Protein AF-A0A4Q0ZNJ1-F1 (afdb_monomer)

Solvent-accessible surface area (backbone atoms only — not comparable to full-atom values): 4318 Å² total; per-residue (Å²): 134,81,61,66,46,82,35,66,41,77,95,44,79,45,56,34,45,64,86,49,74,68,54,55,59,67,36,65,77,50,94,42,73,67,58,26,48,52,54,43,53,20,76,34,47,74,49,51,63,68,64,55,71,73,42,51,72,80,35,43,48,47,55,55,52,55,58,51,63,76,78,110

Nearest PDB structures (foldseek):
  8u72-assembly1_I  TM=6.342E-01  e=9.235E+00  Thermoflavifilum thermophilum
  2d2m-assembly1_A  TM=3.390E-01  e=8.093E+00  Oligobrachia mashikoi

Mean predicted aligned error: 3.68 Å

Radius of gyration: 11.5 Å; Cα contacts (8 Å, |Δi|>4): 73; chains: 1; bounding box: 28×21×32 Å

Structure (mmCIF, N/CA/C/O backbone):
data_AF-A0A4Q0ZNJ1-F1
#
_entry.id   AF-A0A4Q0ZNJ1-F1
#
loop_
_atom_site.group_PDB
_atom_site.id
_atom_site.type_symbol
_atom_site.label_atom_id
_atom_site.label_alt_id
_atom_site.label_comp_id
_atom_site.label_asym_id
_atom_site.label_entity_id
_atom_site.label_seq_id
_atom_site.pdbx_PDB_ins_code
_atom_site.Cartn_x
_atom_site.Cartn_y
_atom_site.Cartn_z
_atom_site.occupancy
_atom_site.B_iso_or_equiv
_atom_site.auth_seq_id
_atom_site.auth_comp_id
_atom_site.auth_asym_id
_atom_site.auth_atom_id
_atom_site.pdbx_PDB_model_num
ATOM 1 N N . MET A 1 1 ? 18.095 -11.602 2.406 1.00 46.72 1 MET A N 1
ATOM 2 C CA . MET A 1 1 ? 17.162 -10.788 3.211 1.00 46.72 1 MET A CA 1
ATOM 3 C C . MET A 1 1 ? 16.801 -9.591 2.353 1.00 46.72 1 MET A C 1
ATOM 5 O O . MET A 1 1 ? 17.721 -8.963 1.856 1.00 46.72 1 MET A O 1
ATOM 9 N N . GLY A 1 2 ? 15.522 -9.397 2.019 1.00 61.34 2 GLY A N 1
ATOM 10 C CA . GLY A 1 2 ? 15.102 -8.206 1.266 1.00 61.34 2 GLY A CA 1
ATOM 11 C C . GLY A 1 2 ? 15.001 -7.017 2.214 1.00 61.34 2 GLY A C 1
ATOM 12 O O . GLY A 1 2 ? 14.744 -7.236 3.397 1.00 61.34 2 GLY A O 1
ATOM 13 N N . ASN A 1 3 ? 15.215 -5.799 1.721 1.00 82.75 3 ASN A N 1
ATOM 14 C CA . ASN A 1 3 ? 15.009 -4.612 2.540 1.00 82.75 3 ASN A CA 1
ATOM 15 C C . ASN A 1 3 ? 13.510 -4.465 2.844 1.00 82.75 3 ASN A C 1
ATOM 17 O O . ASN A 1 3 ? 12.666 -4.715 1.979 1.00 82.75 3 ASN A O 1
ATOM 21 N N . THR A 1 4 ? 13.174 -4.098 4.077 1.00 90.50 4 THR A N 1
ATOM 22 C CA . THR A 1 4 ? 11.801 -3.796 4.493 1.00 90.50 4 THR A CA 1
ATOM 23 C C . THR A 1 4 ? 11.787 -2.458 5.220 1.00 90.50 4 THR A C 1
ATOM 25 O O . THR A 1 4 ? 12.762 -2.076 5.870 1.00 90.50 4 THR A O 1
ATOM 28 N N . VAL A 1 5 ? 10.696 -1.711 5.067 1.00 94.06 5 VAL A N 1
ATOM 29 C CA . VAL A 1 5 ? 10.472 -0.432 5.744 1.00 94.06 5 VAL A CA 1
ATOM 30 C C . VAL A 1 5 ? 9.201 -0.524 6.570 1.00 94.06 5 VAL A C 1
ATOM 32 O O . VAL A 1 5 ? 8.209 -1.110 6.141 1.00 94.06 5 VAL A O 1
ATOM 35 N N . LYS A 1 6 ? 9.226 0.053 7.769 1.00 95.38 6 LYS A N 1
ATOM 36 C CA . LYS A 1 6 ? 8.035 0.145 8.612 1.00 95.38 6 LYS A CA 1
ATOM 37 C C . LYS A 1 6 ? 7.295 1.435 8.304 1.00 95.38 6 LYS A C 1
ATOM 39 O O . LYS A 1 6 ? 7.887 2.514 8.315 1.00 95.38 6 LYS A O 1
ATOM 44 N N . VAL A 1 7 ? 6.003 1.317 8.036 1.00 95.50 7 VAL A N 1
ATOM 45 C CA . VAL A 1 7 ? 5.116 2.424 7.695 1.00 95.50 7 VAL A CA 1
ATOM 46 C C . VAL A 1 7 ? 4.028 2.521 8.751 1.00 95.50 7 VAL A C 1
ATOM 48 O O . VAL A 1 7 ? 3.355 1.541 9.057 1.00 95.50 7 VAL A O 1
ATOM 51 N N . LYS A 1 8 ? 3.836 3.714 9.312 1.00 94.81 8 LYS A N 1
ATOM 52 C CA . LYS A 1 8 ? 2.750 3.964 10.259 1.00 94.81 8 LYS A CA 1
ATOM 53 C C . LYS A 1 8 ? 1.459 4.284 9.503 1.00 94.81 8 LYS A C 1
ATOM 55 O O . LYS A 1 8 ? 1.412 5.275 8.776 1.00 94.81 8 LYS A O 1
ATOM 60 N N . VAL A 1 9 ? 0.428 3.473 9.716 1.00 92.62 9 VAL A N 1
ATOM 61 C CA . VAL A 1 9 ? -0.912 3.595 9.127 1.00 92.62 9 VAL A CA 1
ATOM 62 C C . VAL A 1 9 ? -1.902 3.751 10.281 1.00 92.62 9 VAL A C 1
ATOM 64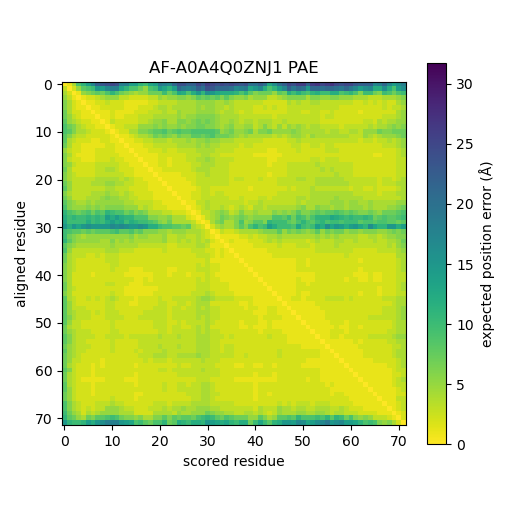 O O . VAL A 1 9 ? -2.207 2.796 10.997 1.00 92.62 9 VAL A O 1
ATOM 67 N N . GLY A 1 10 ? -2.323 4.991 10.537 1.00 88.56 10 GLY A N 1
ATOM 68 C CA . GLY A 1 10 ? -3.117 5.331 11.720 1.00 88.56 10 GLY A CA 1
ATOM 69 C C . GLY A 1 10 ? -2.355 5.027 13.016 1.00 88.56 10 GLY A C 1
ATOM 70 O O . GLY A 1 10 ? -1.289 5.596 13.279 1.00 88.56 10 GLY A O 1
ATOM 71 N N . GLU A 1 11 ? -2.897 4.117 13.825 1.00 87.81 11 GLU A N 1
ATOM 72 C CA . GLU A 1 11 ? -2.269 3.625 15.062 1.00 87.81 11 GLU A CA 1
ATOM 73 C C . GLU A 1 11 ? -1.437 2.347 14.865 1.00 87.81 11 GLU A C 1
ATOM 75 O O . GLU A 1 11 ? -0.743 1.922 15.789 1.00 87.81 11 GLU A O 1
ATOM 80 N N . LYS A 1 12 ? -1.468 1.745 13.670 1.00 89.94 12 LYS A N 1
ATOM 81 C CA . LYS A 1 12 ? -0.777 0.488 13.357 1.00 89.94 12 LYS A CA 1
ATOM 82 C C . LYS A 1 12 ? 0.551 0.742 12.640 1.00 89.94 12 LYS A C 1
ATOM 84 O O . LYS A 1 12 ? 0.715 1.731 11.926 1.00 89.94 12 LYS A O 1
ATOM 89 N N . GLU A 1 13 ? 1.495 -0.180 12.802 1.00 94.50 13 GLU A N 1
ATOM 90 C CA . GLU A 1 13 ? 2.686 -0.283 11.953 1.00 94.50 13 GLU A CA 1
ATOM 91 C C . GLU A 1 13 ? 2.501 -1.424 10.952 1.00 94.50 13 GLU A C 1
ATOM 93 O O . GLU A 1 13 ? 2.118 -2.533 11.321 1.00 94.50 13 GLU A O 1
ATOM 98 N N . VAL A 1 14 ? 2.798 -1.136 9.690 1.00 95.38 14 VAL A N 1
ATOM 99 C CA . VAL A 1 14 ? 2.739 -2.064 8.564 1.00 95.38 14 VAL A CA 1
ATOM 100 C C . VAL A 1 14 ? 4.143 -2.197 7.991 1.00 95.38 14 VAL A C 1
ATOM 102 O O . VAL A 1 14 ? 4.823 -1.199 7.753 1.00 95.38 14 VAL A O 1
ATOM 105 N N . GLU A 1 15 ? 4.598 -3.424 7.772 1.00 96.12 15 GLU A N 1
ATOM 106 C CA . GLU A 1 15 ? 5.889 -3.680 7.140 1.00 96.12 15 GLU A CA 1
ATOM 107 C C . GLU A 1 15 ? 5.711 -3.756 5.621 1.00 96.12 15 GLU A C 1
ATOM 109 O O . GLU A 1 15 ? 4.954 -4.580 5.119 1.00 96.12 15 GLU A O 1
ATOM 114 N N . MET A 1 16 ? 6.408 -2.894 4.883 1.00 96.25 16 MET A N 1
ATOM 115 C CA . MET A 1 16 ? 6.439 -2.909 3.424 1.00 96.25 16 MET A CA 1
ATOM 116 C C . MET A 1 16 ? 7.779 -3.464 2.956 1.00 96.25 16 MET A C 1
ATOM 118 O O . MET A 1 16 ? 8.839 -2.911 3.259 1.00 96.25 16 MET A O 1
ATOM 122 N N . ARG A 1 17 ? 7.745 -4.552 2.190 1.00 95.44 17 ARG A N 1
ATOM 123 C CA . ARG A 1 17 ? 8.952 -5.101 1.565 1.00 95.44 17 ARG A CA 1
ATOM 124 C C . ARG A 1 17 ? 9.343 -4.330 0.312 1.00 95.44 17 ARG A C 1
ATOM 126 O O . ARG A 1 17 ? 8.486 -3.819 -0.404 1.00 95.44 17 ARG A O 1
ATOM 133 N N . GLU A 1 18 ? 10.632 -4.359 0.003 1.00 93.69 18 GLU A N 1
ATOM 134 C CA . GLU A 1 18 ? 11.165 -3.832 -1.247 1.00 93.69 18 GLU A CA 1
ATOM 135 C C . GLU A 1 18 ? 10.465 -4.483 -2.461 1.00 93.69 18 GLU A C 1
ATOM 137 O O . GLU A 1 18 ? 10.345 -5.723 -2.528 1.00 93.69 18 GLU A O 1
ATOM 142 N N . PRO A 1 19 ? 9.976 -3.670 -3.416 1.00 93.19 19 PRO A N 1
ATOM 143 C CA . PRO A 1 19 ? 9.358 -4.169 -4.629 1.00 93.19 19 PRO A CA 1
ATOM 144 C C . PRO A 1 19 ? 10.368 -4.921 -5.486 1.00 93.19 19 PRO A C 1
ATOM 146 O O . PRO A 1 19 ? 11.495 -4.491 -5.708 1.00 93.19 19 PRO A O 1
ATOM 149 N N . LYS A 1 20 ? 9.9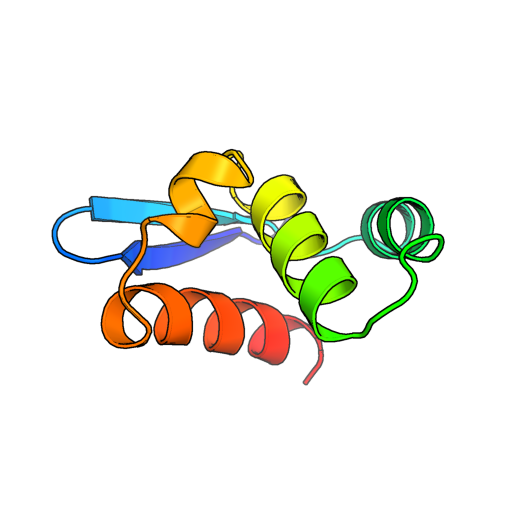44 -6.063 -6.023 1.00 92.75 20 LYS A N 1
ATOM 150 C CA . LYS A 1 20 ? 10.698 -6.818 -7.022 1.00 92.75 20 LYS A CA 1
ATOM 151 C C . LYS A 1 20 ? 10.047 -6.640 -8.385 1.00 92.75 20 LYS A C 1
ATOM 153 O O . LYS A 1 20 ? 8.838 -6.461 -8.496 1.00 92.75 20 LYS A O 1
ATOM 158 N N . VAL A 1 21 ? 10.827 -6.843 -9.446 1.00 91.19 21 VAL A N 1
ATOM 159 C CA . VAL A 1 21 ? 10.328 -6.813 -10.836 1.00 91.19 21 VAL A CA 1
ATOM 160 C C . VAL A 1 21 ? 9.129 -7.753 -11.042 1.00 91.19 21 VAL A C 1
ATOM 162 O O . VAL A 1 21 ? 8.214 -7.439 -11.798 1.00 91.19 21 VAL A O 1
ATOM 165 N N . ARG A 1 22 ? 9.086 -8.890 -10.329 1.00 91.12 22 ARG A N 1
ATOM 166 C CA . ARG A 1 22 ? 7.937 -9.811 -10.370 1.00 91.12 22 ARG A CA 1
ATOM 167 C C . ARG A 1 22 ? 6.635 -9.159 -9.898 1.00 91.12 22 ARG A C 1
ATOM 169 O O . ARG A 1 22 ? 5.596 -9.477 -10.456 1.00 91.12 22 ARG A O 1
ATOM 176 N N . ASP A 1 23 ? 6.699 -8.274 -8.905 1.00 92.00 23 ASP A N 1
ATOM 177 C CA . ASP A 1 23 ? 5.524 -7.627 -8.322 1.00 92.00 23 ASP A CA 1
ATOM 178 C C . ASP A 1 23 ? 4.960 -6.620 -9.320 1.00 92.00 23 ASP A C 1
ATOM 180 O O . ASP A 1 23 ? 3.783 -6.692 -9.652 1.00 92.00 23 ASP A O 1
ATOM 184 N N . MET A 1 24 ? 5.837 -5.804 -9.920 1.00 88.62 24 MET A N 1
ATOM 185 C CA . MET A 1 24 ? 5.491 -4.896 -11.022 1.00 88.62 24 MET A CA 1
ATOM 186 C C . MET A 1 24 ? 4.868 -5.635 -12.210 1.00 88.62 24 MET A C 1
ATOM 188 O O . MET A 1 24 ? 3.893 -5.171 -12.792 1.00 88.62 24 MET A O 1
ATOM 192 N N . ARG A 1 25 ? 5.402 -6.810 -12.570 1.00 90.25 25 ARG A N 1
ATOM 193 C CA . ARG A 1 25 ? 4.861 -7.615 -13.675 1.00 90.25 25 ARG A CA 1
ATOM 194 C C . ARG A 1 25 ? 3.476 -8.182 -13.363 1.00 90.25 25 ARG A C 1
ATOM 196 O O . ARG A 1 25 ? 2.663 -8.287 -14.272 1.00 90.25 25 ARG A O 1
ATOM 203 N N . VAL A 1 26 ? 3.221 -8.575 -12.114 1.00 88.62 26 VAL A N 1
ATOM 204 C CA . VAL A 1 26 ? 1.907 -9.088 -11.690 1.00 88.62 26 VAL A CA 1
ATOM 205 C C . VAL A 1 26 ? 0.851 -7.989 -11.786 1.00 88.62 26 VAL A C 1
ATOM 207 O O . VAL A 1 26 ? -0.223 -8.239 -12.325 1.00 88.62 26 VAL A O 1
ATOM 210 N N . VAL A 1 27 ? 1.177 -6.770 -11.344 1.00 87.88 27 VAL A N 1
ATOM 211 C CA . VAL A 1 27 ? 0.240 -5.633 -11.368 1.00 87.88 27 VAL A CA 1
ATOM 212 C C . VAL A 1 27 ? 0.179 -4.907 -12.720 1.00 87.88 27 VAL A C 1
ATOM 214 O O . VAL A 1 27 ? -0.722 -4.112 -12.961 1.00 87.88 27 VAL A O 1
ATOM 217 N N . GLY A 1 28 ? 1.102 -5.189 -13.641 1.00 81.50 28 GLY A N 1
ATOM 218 C CA . GLY A 1 28 ? 1.179 -4.528 -14.951 1.00 81.50 28 GLY A CA 1
ATOM 219 C C . GLY A 1 28 ? -0.005 -4.790 -15.890 1.00 81.50 28 GLY A C 1
ATOM 220 O O . GLY A 1 28 ? -0.086 -4.165 -16.941 1.00 81.50 28 GLY A O 1
ATOM 221 N N . ASN A 1 29 ? -0.916 -5.694 -15.520 1.00 80.56 29 ASN A N 1
ATOM 222 C CA . ASN A 1 29 ? -2.147 -5.967 -16.263 1.00 80.56 29 ASN A CA 1
ATOM 223 C C . ASN A 1 29 ? -3.333 -5.077 -15.832 1.00 80.56 29 ASN A C 1
ATOM 225 O O . ASN A 1 29 ? -4.401 -5.178 -16.437 1.00 80.56 29 ASN A O 1
ATOM 229 N N . HIS A 1 30 ? -3.184 -4.243 -14.795 1.00 81.44 30 HIS A N 1
ATOM 230 C CA . HIS A 1 30 ? -4.248 -3.341 -14.339 1.00 81.44 30 HIS A CA 1
ATOM 231 C C . HIS A 1 30 ? -4.409 -2.128 -15.264 1.00 81.44 30 HIS A C 1
ATOM 233 O O . HIS A 1 30 ? -3.457 -1.681 -15.905 1.00 81.44 30 HIS A O 1
ATOM 239 N N . GLN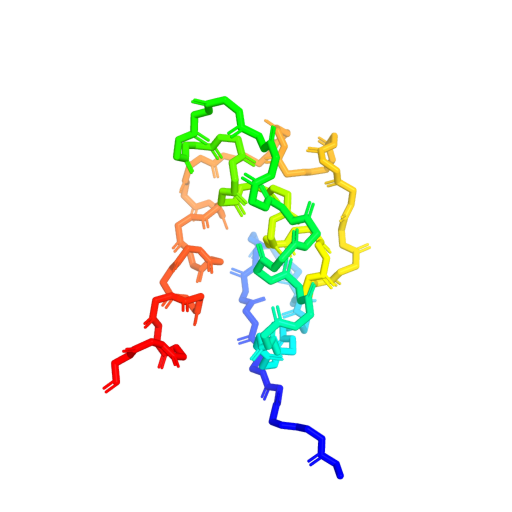 A 1 31 ? -5.637 -1.607 -15.355 1.00 73.50 31 GLN A N 1
ATOM 240 C CA . GLN A 1 31 ? -6.014 -0.641 -16.393 1.00 73.50 31 GLN A CA 1
ATOM 241 C C . GLN A 1 31 ? -5.607 0.795 -16.057 1.00 73.50 31 GLN A C 1
ATOM 243 O O . GLN A 1 31 ? -5.378 1.596 -16.965 1.00 73.50 31 GLN A O 1
ATOM 248 N N . SER A 1 32 ? -5.509 1.128 -14.767 1.00 87.25 32 SER A N 1
ATOM 249 C CA . SER A 1 32 ? -5.167 2.472 -14.304 1.00 87.25 32 SER A CA 1
ATOM 250 C C . SER A 1 32 ? -3.951 2.481 -13.379 1.00 87.25 32 SER A C 1
ATOM 252 O O . SER A 1 32 ? -3.658 1.509 -12.685 1.00 87.25 32 SER A O 1
ATOM 254 N N . GLN A 1 33 ? -3.247 3.616 -13.347 1.00 84.25 33 GLN A N 1
ATOM 255 C CA . GLN A 1 33 ? -2.110 3.810 -12.440 1.00 84.25 33 GLN A CA 1
ATOM 256 C C . GLN A 1 33 ? -2.530 3.741 -10.966 1.00 84.25 33 GLN A C 1
ATOM 258 O O . GLN A 1 33 ? -1.770 3.228 -10.151 1.00 84.25 33 GLN A O 1
ATOM 263 N N . GLY A 1 34 ? -3.741 4.210 -10.639 1.00 85.69 34 GLY A N 1
ATOM 264 C CA . GLY A 1 34 ? -4.2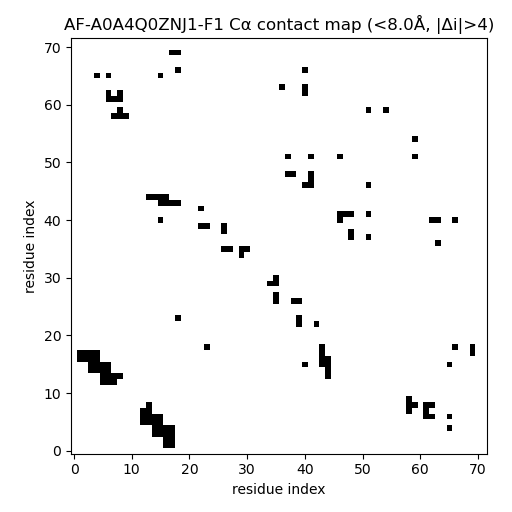90 4.120 -9.285 1.00 85.69 34 GLY A CA 1
ATOM 265 C C . GLY A 1 34 ? -4.521 2.672 -8.855 1.00 85.69 34 GLY A C 1
ATOM 266 O O . GLY A 1 34 ? -4.037 2.262 -7.806 1.00 85.69 34 GLY A O 1
ATOM 267 N N . GLU A 1 35 ? -5.169 1.864 -9.700 1.00 88.94 35 GLU A N 1
ATOM 268 C CA . GLU A 1 35 ? -5.356 0.432 -9.424 1.00 88.94 35 GLU A CA 1
ATOM 269 C C . GLU A 1 35 ? -4.021 -0.300 -9.290 1.00 88.94 35 GLU A C 1
ATOM 271 O O . GLU A 1 35 ? -3.850 -1.107 -8.376 1.00 88.94 35 GLU A O 1
ATOM 276 N N . LEU A 1 36 ? -3.068 -0.005 -10.178 1.00 91.31 36 LEU A N 1
ATOM 277 C CA . LEU A 1 36 ? -1.739 -0.604 -10.146 1.00 91.31 36 LEU A CA 1
ATOM 278 C C . LEU A 1 36 ? -1.035 -0.321 -8.816 1.00 91.31 36 LEU A C 1
ATOM 280 O O . LEU A 1 36 ? -0.455 -1.235 -8.232 1.00 91.31 36 LEU A O 1
ATOM 284 N N . GLU A 1 37 ? -1.094 0.922 -8.337 1.00 92.69 37 GLU A N 1
ATOM 285 C CA . GLU A 1 37 ? -0.475 1.324 -7.076 1.00 92.69 37 GLU A CA 1
ATOM 286 C C . GLU A 1 37 ? -1.089 0.587 -5.882 1.00 92.69 37 GLU A C 1
ATOM 288 O O . GLU A 1 37 ? -0.352 -0.025 -5.109 1.00 92.69 37 GLU A O 1
ATOM 293 N N . VAL A 1 38 ? -2.421 0.578 -5.770 1.00 94.69 38 VAL A N 1
ATOM 294 C CA . VAL A 1 38 ? -3.132 -0.083 -4.663 1.00 94.69 38 VAL A CA 1
ATOM 295 C C . VAL A 1 38 ? -2.791 -1.574 -4.616 1.00 94.69 38 VAL A C 1
ATOM 297 O O . VAL A 1 38 ? -2.399 -2.096 -3.572 1.00 94.69 38 VAL A O 1
ATOM 300 N N . HIS A 1 39 ? -2.831 -2.257 -5.764 1.00 94.62 39 HIS A N 1
ATOM 301 C CA . HIS A 1 39 ? -2.495 -3.681 -5.844 1.00 94.62 39 HIS A CA 1
ATOM 302 C C . HIS A 1 39 ? -1.016 -3.951 -5.555 1.00 94.62 39 HIS A C 1
ATOM 304 O O . HIS A 1 39 ? -0.657 -4.987 -4.987 1.00 94.62 39 HIS A O 1
ATOM 310 N N . LEU A 1 40 ? -0.129 -3.033 -5.938 1.00 94.44 40 LEU A N 1
ATOM 311 C CA . LEU A 1 40 ? 1.284 -3.153 -5.621 1.00 94.44 40 LEU A CA 1
ATOM 312 C C . LEU A 1 40 ? 1.500 -3.017 -4.114 1.00 94.44 40 LEU A C 1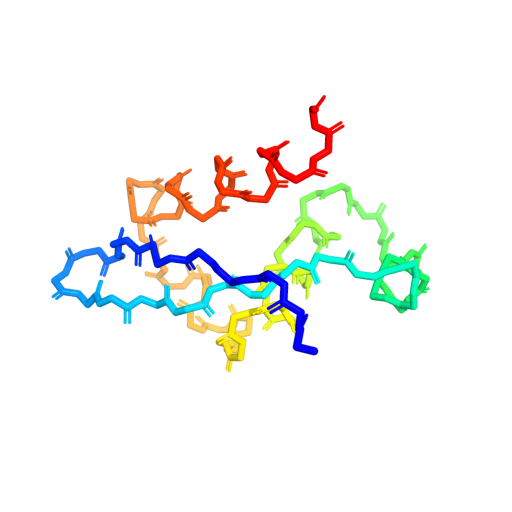
ATOM 314 O O . LEU A 1 40 ? 2.128 -3.887 -3.521 1.00 94.44 40 LEU A O 1
ATOM 318 N N . ILE A 1 41 ? 0.931 -1.994 -3.478 1.00 95.44 41 ILE A N 1
ATOM 319 C CA . ILE A 1 41 ? 1.028 -1.788 -2.028 1.00 95.44 41 ILE A CA 1
ATOM 320 C C . ILE A 1 41 ? 0.460 -2.990 -1.266 1.00 95.44 41 ILE A C 1
ATOM 322 O O . ILE A 1 41 ? 1.120 -3.466 -0.338 1.00 95.44 41 ILE A O 1
ATOM 326 N N . ALA A 1 42 ? -0.676 -3.544 -1.694 1.00 95.62 42 ALA A N 1
ATOM 327 C CA . ALA A 1 42 ? -1.238 -4.775 -1.134 1.00 95.62 42 ALA A CA 1
ATOM 328 C C . ALA A 1 42 ? -0.219 -5.931 -1.180 1.00 95.62 42 ALA A C 1
ATOM 330 O O . ALA A 1 42 ? 0.132 -6.522 -0.159 1.00 95.62 42 ALA A O 1
ATOM 331 N N . ASN A 1 43 ? 0.385 -6.179 -2.347 1.00 94.12 43 ASN A N 1
ATOM 332 C CA . ASN A 1 43 ? 1.387 -7.236 -2.533 1.00 94.12 43 ASN A CA 1
ATOM 333 C C . ASN A 1 43 ? 2.678 -7.043 -1.714 1.00 94.12 43 ASN A C 1
ATOM 335 O O . ASN A 1 43 ? 3.400 -8.017 -1.449 1.00 94.12 43 ASN A O 1
ATOM 339 N N . LEU A 1 44 ? 3.031 -5.800 -1.379 1.00 95.31 44 LEU A N 1
ATOM 340 C CA . LEU A 1 44 ? 4.251 -5.473 -0.636 1.00 95.31 44 LEU A CA 1
ATOM 341 C C . LEU A 1 44 ? 4.049 -5.449 0.881 1.00 95.31 44 LEU A C 1
ATOM 343 O O . LEU A 1 44 ? 5.013 -5.674 1.611 1.00 95.31 44 LEU A O 1
ATOM 347 N N . THR A 1 45 ? 2.830 -5.181 1.339 1.00 95.19 45 THR A N 1
ATOM 348 C CA . THR A 1 45 ? 2.493 -5.054 2.765 1.00 95.19 45 THR A CA 1
ATOM 349 C C . THR A 1 45 ? 1.760 -6.268 3.327 1.00 95.19 45 THR A C 1
ATOM 351 O O . THR A 1 45 ? 1.765 -6.483 4.535 1.00 95.19 45 THR A O 1
ATOM 354 N N . GLY A 1 46 ? 1.142 -7.073 2.458 1.00 93.69 46 GLY A N 1
ATOM 355 C CA . GLY A 1 46 ? 0.260 -8.167 2.856 1.00 93.69 46 GLY A CA 1
ATOM 356 C C . GLY A 1 46 ? -1.139 -7.713 3.277 1.00 93.69 46 GLY A C 1
ATOM 357 O O . GLY A 1 46 ? -1.927 -8.562 3.685 1.00 93.69 46 GLY A O 1
ATOM 358 N N . LEU A 1 47 ? -1.447 -6.416 3.171 1.00 95.00 47 LEU A N 1
ATOM 359 C CA . LEU A 1 47 ? -2.806 -5.902 3.315 1.00 95.00 47 LEU A CA 1
ATOM 360 C C . LEU A 1 47 ? -3.649 -6.298 2.101 1.00 95.00 47 LEU A C 1
ATOM 362 O O . LEU A 1 47 ? -3.142 -6.416 0.982 1.00 95.00 47 LEU A O 1
ATOM 366 N N . THR A 1 48 ? -4.940 -6.485 2.327 1.00 95.56 48 THR A N 1
ATOM 367 C CA . THR A 1 48 ? -5.932 -6.683 1.267 1.00 95.56 48 THR A CA 1
ATOM 368 C C . THR A 1 48 ? -6.280 -5.360 0.581 1.00 95.56 48 THR A C 1
ATOM 370 O O . THR A 1 48 ? -6.020 -4.284 1.119 1.00 95.56 48 THR A O 1
ATOM 373 N N . VAL A 1 49 ? -6.849 -5.422 -0.626 1.00 94.12 49 VAL A N 1
ATOM 374 C CA . VAL A 1 49 ? -7.287 -4.209 -1.342 1.00 94.12 49 VAL A CA 1
ATOM 375 C C . VAL A 1 49 ? -8.423 -3.536 -0.577 1.00 94.12 49 VAL A C 1
ATOM 377 O O . VAL A 1 49 ? -8.419 -2.322 -0.425 1.00 94.12 49 VAL A O 1
ATOM 380 N N . GLU A 1 50 ? -9.321 -4.327 0.005 1.00 95.50 50 GLU A N 1
ATOM 381 C CA . GLU A 1 50 ? -10.423 -3.852 0.836 1.00 95.50 50 GLU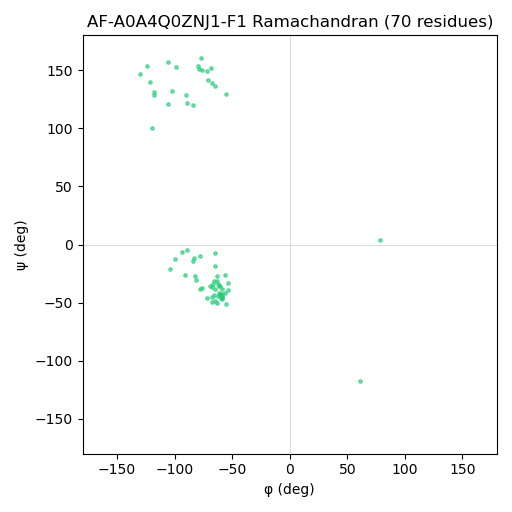 A CA 1
ATOM 382 C C . GLU A 1 50 ? -9.916 -3.087 2.068 1.00 95.50 50 GLU A C 1
ATOM 384 O O . GLU A 1 50 ? -10.416 -2.011 2.381 1.00 95.50 50 GLU A O 1
ATOM 389 N N . GLU A 1 51 ? -8.867 -3.592 2.731 1.00 94.50 51 GLU A N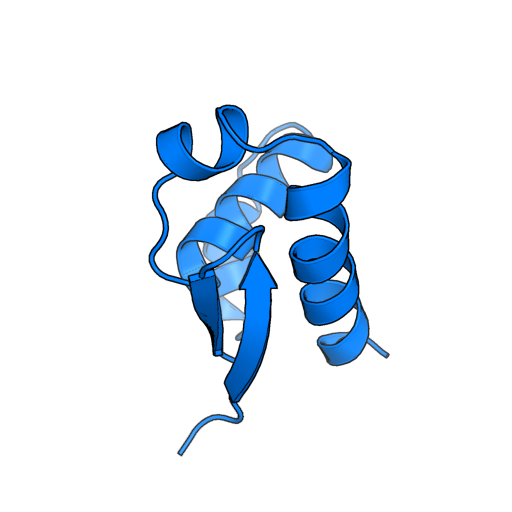 1
ATOM 390 C CA . GLU A 1 51 ? -8.226 -2.876 3.840 1.00 94.50 51 GLU A CA 1
ATOM 391 C C . GLU A 1 51 ? -7.590 -1.554 3.406 1.00 94.50 51 GLU A C 1
ATOM 393 O O . GLU A 1 51 ? -7.518 -0.642 4.224 1.00 94.50 51 GLU A O 1
ATOM 398 N N . LEU A 1 52 ? -7.103 -1.451 2.164 1.00 95.00 52 LEU A N 1
ATOM 399 C CA . LEU A 1 52 ? -6.522 -0.222 1.620 1.00 95.00 52 LEU A CA 1
ATOM 400 C C . LEU A 1 52 ? -7.595 0.788 1.201 1.00 95.00 52 LEU A C 1
ATOM 402 O O . LEU A 1 52 ? -7.404 1.981 1.431 1.00 95.00 52 LEU A O 1
ATOM 406 N N . ASP A 1 53 ? -8.706 0.323 0.630 1.00 94.75 53 ASP A N 1
ATOM 407 C CA . ASP A 1 53 ? -9.834 1.159 0.203 1.00 94.75 53 ASP A CA 1
ATOM 408 C C . ASP A 1 53 ? -10.544 1.823 1.395 1.00 94.75 53 ASP A C 1
ATOM 410 O O . ASP A 1 53 ? -11.030 2.951 1.282 1.00 94.75 53 ASP A O 1
ATOM 414 N N . ASP A 1 54 ? -10.549 1.158 2.554 1.00 95.75 54 ASP A N 1
ATOM 415 C CA . ASP A 1 54 ? -11.095 1.695 3.806 1.00 95.75 54 ASP A CA 1
ATOM 416 C C . ASP A 1 54 ? -10.155 2.701 4.504 1.00 95.75 54 ASP A C 1
ATOM 418 O O . ASP A 1 54 ? -10.560 3.371 5.462 1.00 95.75 54 ASP A O 1
ATOM 422 N N . LEU A 1 55 ? -8.902 2.845 4.050 1.00 95.44 55 LEU A N 1
ATOM 423 C CA . LEU A 1 55 ? -7.982 3.829 4.619 1.00 95.44 55 LEU A CA 1
ATOM 424 C C . LEU A 1 55 ? -8.386 5.247 4.234 1.00 95.44 55 LEU A C 1
ATOM 426 O O . LEU A 1 55 ? -8.707 5.569 3.089 1.00 95.44 55 LEU A O 1
ATOM 430 N N . THR A 1 56 ? -8.228 6.170 5.180 1.00 96.06 56 THR A N 1
ATOM 431 C CA . THR A 1 56 ? -8.258 7.585 4.818 1.00 96.06 56 THR A CA 1
ATOM 432 C C . THR A 1 56 ? -7.029 7.940 3.977 1.00 96.06 56 THR A C 1
ATOM 434 O O . THR A 1 56 ? -5.936 7.405 4.173 1.00 96.06 56 THR A O 1
ATOM 437 N N . MET A 1 57 ? -7.137 8.951 3.109 1.00 94.19 57 MET A N 1
ATOM 438 C CA . MET A 1 57 ? -5.985 9.430 2.324 1.00 94.19 57 MET A CA 1
ATOM 439 C C . MET A 1 57 ? -4.786 9.848 3.193 1.00 94.19 57 MET A C 1
ATOM 441 O O . MET A 1 57 ? -3.639 9.782 2.755 1.00 94.19 57 MET A O 1
ATOM 445 N N . LYS A 1 58 ? -5.031 10.261 4.445 1.00 95.44 58 LYS A N 1
ATOM 446 C CA . LYS A 1 58 ? -3.979 10.584 5.419 1.00 95.44 58 LYS A CA 1
ATOM 447 C C . LYS A 1 58 ? -3.214 9.339 5.878 1.00 95.44 58 LYS A C 1
ATOM 449 O O . LYS A 1 58 ? -2.014 9.432 6.125 1.00 95.44 58 LYS A O 1
ATOM 454 N N . GLU A 1 59 ? -3.899 8.210 6.012 1.00 95.62 59 GLU A N 1
ATOM 455 C CA . GLU A 1 59 ? -3.326 6.918 6.403 1.00 95.62 59 GLU A CA 1
ATOM 456 C C . GLU A 1 59 ? -2.684 6.192 5.222 1.00 95.62 59 GLU A C 1
ATOM 458 O O . GLU A 1 59 ? -1.678 5.510 5.403 1.00 95.62 59 GLU A O 1
ATOM 463 N N . TYR A 1 60 ? -3.213 6.400 4.016 1.00 95.81 60 TYR A N 1
ATOM 464 C CA . TYR A 1 60 ? -2.675 5.839 2.782 1.00 95.81 60 TYR A CA 1
ATOM 465 C C . TYR A 1 60 ? -1.407 6.567 2.296 1.00 95.81 60 TYR A C 1
ATOM 467 O O . TYR A 1 60 ? -0.455 5.936 1.838 1.00 95.81 60 TYR A O 1
ATOM 475 N N . ALA A 1 61 ? -1.326 7.895 2.450 1.00 95.56 61 ALA A N 1
ATOM 476 C CA . ALA A 1 61 ? -0.192 8.689 1.960 1.00 95.56 61 ALA A CA 1
ATOM 477 C C . ALA A 1 61 ? 1.208 8.211 2.431 1.00 95.56 61 ALA A C 1
ATOM 479 O O . ALA A 1 61 ? 2.146 8.251 1.632 1.00 95.56 61 ALA A O 1
ATOM 480 N N . PRO A 1 62 ? 1.413 7.760 3.685 1.00 95.56 62 PRO A N 1
ATOM 481 C CA . PRO A 1 62 ? 2.665 7.132 4.110 1.00 95.56 62 PRO A CA 1
ATOM 482 C C . PRO A 1 62 ? 3.050 5.880 3.309 1.00 95.56 62 PRO A C 1
ATOM 484 O O . PRO A 1 62 ? 4.232 5.705 3.018 1.00 95.56 62 PRO A O 1
ATOM 487 N N . LEU A 1 63 ? 2.082 5.037 2.930 1.00 95.69 63 LEU A N 1
ATOM 488 C CA . LEU A 1 63 ? 2.322 3.830 2.128 1.00 95.69 63 LEU A CA 1
ATOM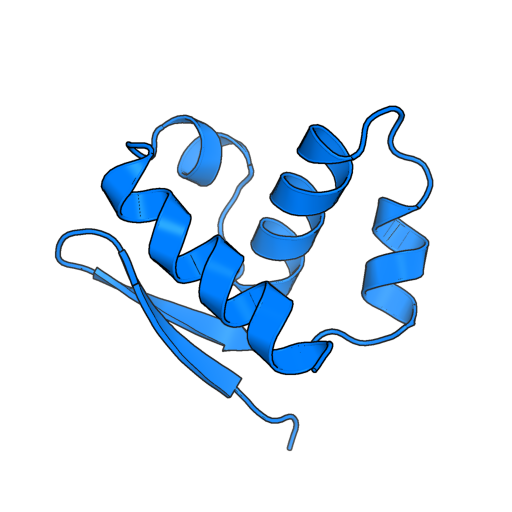 489 C C . LEU A 1 63 ? 2.775 4.204 0.716 1.00 95.69 63 LEU A C 1
ATOM 491 O O . LEU A 1 63 ? 3.779 3.684 0.232 1.00 95.69 63 LEU A O 1
ATOM 495 N N . GLN A 1 64 ? 2.101 5.174 0.099 1.00 94.50 64 GLN A N 1
ATOM 496 C CA . GLN A 1 64 ? 2.489 5.700 -1.209 1.00 94.50 64 GLN A CA 1
ATOM 497 C C . GLN A 1 64 ? 3.912 6.281 -1.189 1.00 94.50 64 GLN A C 1
ATOM 499 O O . GLN A 1 64 ? 4.733 5.970 -2.051 1.00 94.50 64 GLN A O 1
ATOM 504 N N . LYS A 1 65 ? 4.249 7.075 -0.164 1.00 94.69 65 LYS A N 1
ATOM 505 C CA . LYS A 1 65 ? 5.603 7.629 0.006 1.00 94.69 65 LYS A CA 1
ATOM 506 C C . LYS A 1 65 ? 6.661 6.544 0.179 1.00 94.69 65 LYS A C 1
ATOM 508 O O . LYS A 1 65 ? 7.742 6.665 -0.393 1.00 94.69 65 LYS A O 1
ATOM 513 N N . ALA A 1 66 ? 6.362 5.505 0.958 1.00 94.44 66 ALA A N 1
ATOM 514 C CA . ALA A 1 66 ? 7.269 4.381 1.150 1.00 94.44 66 ALA A CA 1
ATOM 515 C C . ALA A 1 66 ? 7.538 3.653 -0.174 1.00 94.44 66 ALA A C 1
ATOM 517 O O . ALA A 1 66 ? 8.694 3.401 -0.504 1.00 94.44 66 ALA A O 1
ATOM 518 N N . LEU A 1 67 ? 6.494 3.405 -0.972 1.00 93.25 67 LEU A N 1
ATOM 519 C CA . LEU A 1 67 ? 6.625 2.809 -2.299 1.00 93.25 67 LEU A CA 1
ATOM 520 C C . LEU A 1 67 ? 7.493 3.665 -3.239 1.00 93.25 67 LEU A C 1
ATOM 522 O O . LEU A 1 67 ? 8.383 3.129 -3.898 1.00 93.25 67 LEU A O 1
ATOM 526 N N . MET A 1 68 ? 7.271 4.984 -3.281 1.00 91.12 68 MET A N 1
ATOM 527 C CA . MET A 1 68 ? 8.082 5.907 -4.090 1.00 91.12 68 MET A CA 1
ATOM 528 C C . MET A 1 68 ? 9.556 5.913 -3.667 1.00 91.12 68 MET A C 1
ATOM 530 O O . MET A 1 68 ? 10.430 6.000 -4.523 1.00 91.12 68 MET A O 1
ATOM 534 N N . GLY A 1 69 ? 9.838 5.776 -2.368 1.00 89.62 69 GLY A N 1
ATOM 535 C CA . GLY A 1 69 ? 11.202 5.752 -1.833 1.00 89.62 69 GLY A CA 1
ATOM 536 C C . GLY A 1 69 ? 12.044 4.553 -2.281 1.00 89.62 69 GLY A C 1
ATOM 537 O O . GLY A 1 69 ? 13.264 4.615 -2.205 1.00 89.62 69 GLY A O 1
ATOM 538 N N . PHE A 1 70 ? 11.424 3.476 -2.774 1.00 86.31 70 PHE A N 1
ATOM 539 C CA . PHE A 1 70 ? 12.150 2.357 -3.390 1.00 86.31 70 PHE A CA 1
ATOM 540 C C . PHE A 1 70 ? 12.492 2.590 -4.870 1.00 86.31 70 PHE A C 1
ATOM 542 O O . PHE A 1 70 ? 13.271 1.830 -5.440 1.00 86.31 70 PHE A O 1
ATOM 549 N N . GLN A 1 71 ? 11.872 3.584 -5.512 1.00 72.81 71 GLN A N 1
ATOM 550 C CA . GLN A 1 71 ? 12.046 3.889 -6.938 1.00 72.81 71 GLN A CA 1
ATOM 551 C C . GLN A 1 71 ? 13.013 5.059 -7.185 1.00 72.81 71 GLN A C 1
ATOM 553 O O . GLN A 1 71 ? 13.400 5.287 -8.332 1.00 72.81 71 GLN A 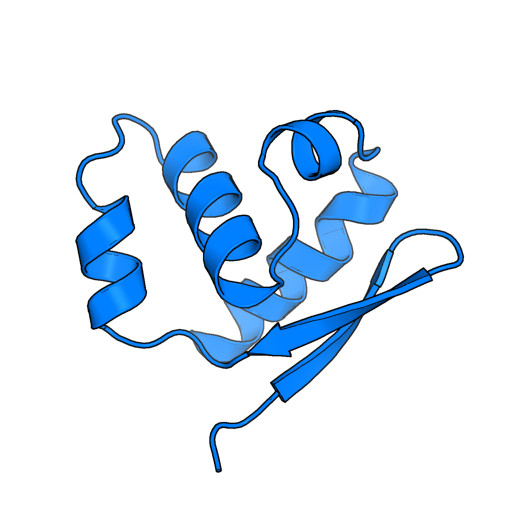O 1
ATOM 558 N N . SER A 1 72 ? 13.367 5.797 -6.128 1.00 63.19 72 SER A N 1
ATOM 559 C CA . SER A 1 72 ? 14.318 6.918 -6.116 1.00 63.19 72 SER A CA 1
ATOM 560 C C . SER A 1 72 ? 15.725 6.474 -5.745 1.00 63.19 72 SER A C 1
ATOM 562 O O . SER A 1 72 ? 16.673 6.921 -6.423 1.00 63.19 72 SER A O 1
#

pLDDT: mean 90.37, std 8.67, range [46.72, 96.25]

Foldseek 3Di:
DFDWDWFDQPPDIFIFTQDDPVLLVVLVPDDDPVSSLLSSLCVRGVNDSVNQVPGDPVRCVRSSVVNVVSVD

Secondary structure (DSSP, 8-state):
---EEEEEETTEEEEEEPP-HHHHHHHTT-SSHHHHHHHHHHHHH---HHHHHTS-HHHHHHHHHHHHHTT-

Sequence (72 aa):
MGNTVKVKVGEKEVEMREPKVRDMRVVGNHQSQGELEVHLIANLTGLTVEELDDLTMKEYAPLQKALMGFQS